Protein AF-A0A1B6NT61-F1 (afdb_monomer)

Mean predicted aligned error: 3.26 Å

Sequence (71 aa):
ASAMDIWVPEYEDNLWRLSTMQDGLCQFWQYQGQSYNFGLGLYATGAIHLDTDGYRKWGFNHASSSSSCRY

Structure (mmCIF, N/CA/C/O backbone):
data_AF-A0A1B6NT61-F1
#
_entry.id   AF-A0A1B6NT61-F1
#
loop_
_atom_site.group_PDB
_atom_site.id
_atom_site.type_symbol
_atom_site.label_atom_id
_atom_site.label_alt_id
_atom_site.label_comp_id
_atom_site.label_asym_id
_atom_site.label_entity_id
_atom_site.label_seq_id
_atom_site.pdbx_PDB_ins_code
_atom_site.Cartn_x
_atom_site.Cartn_y
_atom_site.Cartn_z
_atom_site.occupancy
_atom_site.B_iso_or_equiv
_atom_site.auth_seq_id
_atom_site.auth_comp_id
_atom_site.auth_asym_id
_atom_site.auth_atom_id
_atom_site.pdbx_PDB_model_num
ATOM 1 N N . ALA A 1 1 ? -11.916 -12.072 6.782 1.00 79.38 1 ALA A N 1
ATOM 2 C CA . ALA A 1 1 ? -11.588 -10.740 6.247 1.00 79.38 1 ALA A CA 1
ATOM 3 C C . ALA A 1 1 ? 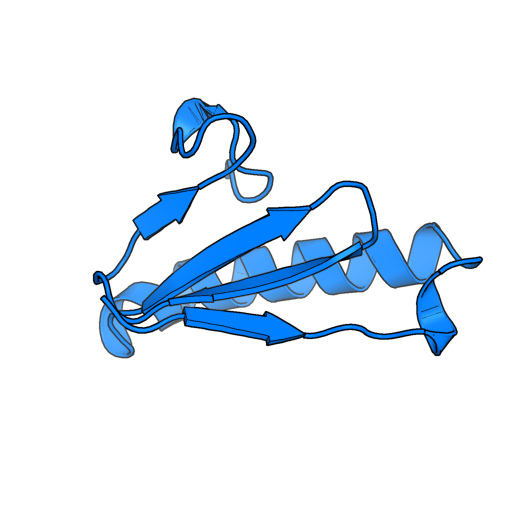-11.729 -10.762 4.735 1.00 79.38 1 ALA A C 1
ATOM 5 O O . ALA A 1 1 ? -11.451 -11.801 4.142 1.00 79.38 1 ALA A O 1
ATOM 6 N N . SER A 1 2 ? -12.192 -9.666 4.137 1.00 94.62 2 SER A N 1
ATOM 7 C CA . SER A 1 2 ? -12.212 -9.509 2.679 1.00 94.62 2 SER A CA 1
ATOM 8 C C . SER A 1 2 ? -10.879 -8.934 2.219 1.00 94.62 2 SER A C 1
ATOM 10 O O . SER A 1 2 ? -10.250 -8.183 2.965 1.00 94.62 2 SER A O 1
ATOM 12 N N . ALA A 1 3 ? -10.461 -9.293 1.012 1.00 94.88 3 ALA A N 1
ATOM 13 C CA . ALA A 1 3 ? -9.163 -8.926 0.471 1.00 94.88 3 ALA A CA 1
ATOM 14 C C . ALA A 1 3 ? -9.237 -8.693 -1.040 1.00 94.88 3 ALA A C 1
ATOM 16 O O . ALA A 1 3 ? -10.086 -9.279 -1.718 1.00 94.88 3 ALA A O 1
ATOM 17 N N . MET A 1 4 ? -8.342 -7.854 -1.553 1.00 95.44 4 MET A N 1
ATOM 18 C CA . MET A 1 4 ? -8.128 -7.651 -2.981 1.00 95.44 4 MET A CA 1
ATOM 19 C C . MET A 1 4 ? -6.646 -7.456 -3.280 1.00 95.44 4 MET A C 1
ATOM 21 O O . MET A 1 4 ? -5.917 -6.860 -2.486 1.00 95.44 4 MET A O 1
ATOM 25 N N . ASP A 1 5 ? -6.243 -7.900 -4.465 1.00 94.81 5 ASP A N 1
ATOM 26 C CA . ASP A 1 5 ? -4.929 -7.622 -5.025 1.00 94.81 5 ASP A CA 1
ATOM 27 C C . ASP A 1 5 ? -5.071 -6.630 -6.180 1.00 94.81 5 ASP A C 1
ATOM 29 O O . ASP A 1 5 ? -5.929 -6.782 -7.054 1.00 94.81 5 ASP A O 1
ATOM 33 N N . ILE A 1 6 ? -4.227 -5.603 -6.176 1.00 95.00 6 ILE A N 1
ATOM 34 C CA . ILE A 1 6 ? -4.153 -4.578 -7.213 1.00 95.00 6 ILE A CA 1
ATOM 35 C C . ILE A 1 6 ? -2.849 -4.770 -7.978 1.00 95.00 6 ILE A C 1
ATOM 37 O O . ILE A 1 6 ? -1.773 -4.911 -7.392 1.00 95.00 6 ILE A O 1
ATOM 41 N N . TRP A 1 7 ? -2.958 -4.746 -9.301 1.00 93.62 7 TRP A N 1
ATOM 42 C CA . TRP A 1 7 ? -1.839 -4.893 -10.216 1.00 93.62 7 TRP A CA 1
ATOM 43 C C . TRP A 1 7 ? -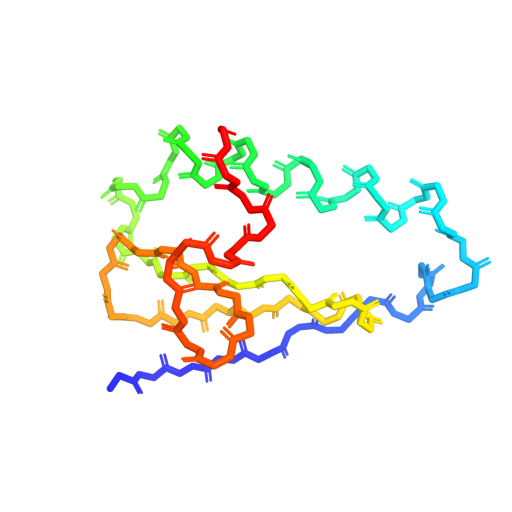1.637 -3.617 -11.033 1.00 93.62 7 TRP A C 1
ATOM 45 O O . TRP A 1 7 ? -2.607 -3.045 -11.533 1.00 93.62 7 TRP A O 1
ATOM 55 N N . VAL A 1 8 ? -0.384 -3.180 -11.174 1.00 93.25 8 VAL A N 1
ATOM 56 C CA . VAL A 1 8 ? -0.010 -1.987 -11.949 1.00 93.25 8 VAL A CA 1
ATOM 57 C C . VAL A 1 8 ? 0.966 -2.409 -13.054 1.00 93.25 8 VAL A C 1
ATOM 59 O O . VAL A 1 8 ? 2.180 -2.345 -12.855 1.00 93.25 8 VAL A O 1
ATOM 62 N N . PRO A 1 9 ? 0.457 -2.862 -14.215 1.00 91.62 9 PRO A N 1
ATOM 63 C CA . PRO A 1 9 ? 1.281 -3.507 -15.241 1.00 91.62 9 PRO A CA 1
ATOM 64 C C . PRO A 1 9 ? 2.318 -2.559 -15.855 1.00 91.62 9 PRO A C 1
ATOM 66 O O . PRO A 1 9 ? 3.402 -2.969 -16.252 1.00 91.62 9 PRO A O 1
ATOM 69 N N . GLU A 1 10 ? 2.031 -1.257 -15.859 1.00 92.12 10 GLU A N 1
ATOM 70 C CA . GLU A 1 10 ? 2.940 -0.218 -16.354 1.00 92.12 10 GLU A CA 1
ATOM 71 C C . GLU A 1 10 ? 4.275 -0.150 -15.589 1.00 92.12 10 GLU A C 1
ATOM 73 O O . GLU A 1 10 ? 5.230 0.460 -16.076 1.00 92.12 10 GLU A O 1
ATOM 78 N N . TYR A 1 11 ? 4.351 -0.725 -14.381 1.00 91.25 11 TYR A N 1
ATOM 79 C CA . TYR A 1 11 ? 5.544 -0.686 -13.529 1.00 91.25 11 TYR A CA 1
ATOM 80 C C . TYR A 1 11 ? 6.311 -2.013 -13.475 1.00 91.25 11 TYR A C 1
ATOM 82 O O . TYR A 1 11 ? 7.393 -2.028 -12.892 1.00 91.25 11 TYR A O 1
ATOM 90 N N . GLU A 1 12 ? 5.809 -3.091 -14.090 1.00 85.75 12 GLU A N 1
ATOM 91 C CA . GLU A 1 12 ? 6.427 -4.430 -14.038 1.00 85.75 12 GLU A CA 1
ATOM 92 C C . GLU A 1 12 ? 7.894 -4.423 -14.487 1.00 85.75 12 GLU A C 1
ATOM 94 O O . GLU A 1 12 ? 8.768 -4.925 -13.781 1.00 85.75 12 GLU A O 1
ATOM 99 N N . ASP A 1 13 ? 8.180 -3.766 -15.611 1.00 88.38 13 ASP A N 1
ATOM 100 C CA . ASP A 1 13 ? 9.526 -3.702 -16.193 1.00 88.38 13 ASP A CA 1
ATOM 101 C C . ASP A 1 13 ? 10.325 -2.466 -15.738 1.00 88.38 13 ASP A C 1
ATOM 103 O O . ASP A 1 13 ? 11.413 -2.181 -16.246 1.00 88.38 13 ASP A O 1
ATOM 107 N N . ASN A 1 14 ? 9.801 -1.693 -14.780 1.00 93.12 14 ASN A N 1
ATOM 108 C CA . ASN A 1 14 ? 10.445 -0.488 -14.267 1.00 93.12 14 ASN A CA 1
ATOM 109 C C . ASN A 1 14 ? 10.631 -0.562 -12.749 1.00 93.12 14 ASN A C 1
ATOM 111 O O . ASN A 1 14 ? 9.870 0.020 -11.973 1.00 93.12 14 ASN A O 1
ATOM 115 N N . LEU A 1 15 ? 11.714 -1.227 -12.336 1.00 90.81 15 LEU A N 1
ATOM 116 C CA . LEU A 1 15 ? 12.057 -1.452 -10.926 1.00 90.81 15 LEU A CA 1
ATOM 117 C C . LEU A 1 15 ? 12.104 -0.162 -10.093 1.00 90.81 15 LEU A C 1
ATOM 119 O O . LEU A 1 15 ? 11.701 -0.160 -8.932 1.00 90.81 15 LEU A O 1
ATOM 123 N N . TRP A 1 16 ? 12.560 0.947 -10.681 1.00 93.75 16 TRP A N 1
ATOM 124 C CA . TRP A 1 16 ? 12.596 2.251 -10.014 1.00 93.75 16 TRP A CA 1
ATOM 125 C C . TRP A 1 16 ? 11.185 2.763 -9.685 1.00 93.75 16 TRP A C 1
ATOM 127 O O . TRP A 1 16 ? 10.926 3.182 -8.553 1.00 93.75 16 TRP A O 1
ATOM 137 N N . ARG A 1 17 ? 10.262 2.719 -10.658 1.00 94.75 17 ARG A N 1
ATOM 138 C CA . ARG A 1 17 ? 8.866 3.131 -10.448 1.00 94.75 17 ARG A CA 1
ATOM 139 C C . ARG A 1 17 ? 8.170 2.208 -9.461 1.00 94.75 17 ARG A C 1
ATOM 141 O O . ARG A 1 17 ? 7.457 2.699 -8.589 1.00 94.75 17 ARG A O 1
ATOM 148 N N . LEU A 1 18 ? 8.421 0.904 -9.569 1.00 92.75 1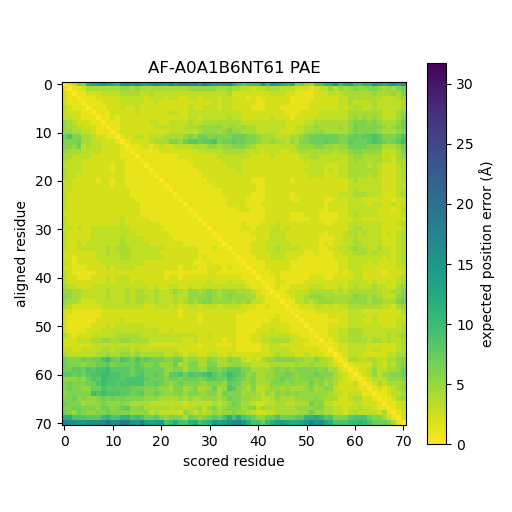8 LEU A N 1
ATOM 149 C CA . LEU A 1 18 ? 7.859 -0.082 -8.660 1.00 92.75 18 LEU A CA 1
ATOM 150 C C . LEU A 1 18 ? 8.299 0.171 -7.213 1.00 92.75 18 LEU A C 1
ATOM 152 O O . LEU A 1 18 ? 7.444 0.289 -6.338 1.00 92.75 18 LEU A O 1
ATOM 156 N N . SER A 1 19 ? 9.606 0.326 -6.971 1.00 92.12 19 SER A N 1
ATOM 157 C CA . SER A 1 19 ? 10.145 0.619 -5.635 1.00 92.12 19 SER A CA 1
ATOM 158 C C . SER A 1 19 ? 9.581 1.925 -5.082 1.00 92.12 19 SER A C 1
ATOM 160 O O . SER A 1 19 ? 9.094 1.956 -3.960 1.00 92.12 19 SER A O 1
ATOM 162 N N . THR A 1 20 ? 9.558 2.987 -5.894 1.00 94.44 20 THR A N 1
ATOM 163 C CA . THR A 1 20 ? 9.054 4.303 -5.469 1.00 94.44 20 THR A CA 1
ATOM 164 C C . THR A 1 20 ? 7.574 4.256 -5.089 1.00 94.44 20 THR A C 1
ATOM 166 O O . THR A 1 20 ? 7.163 4.858 -4.098 1.00 94.44 20 THR A O 1
ATOM 169 N N . MET A 1 21 ? 6.759 3.526 -5.857 1.00 94.44 21 MET A N 1
ATOM 170 C CA . MET A 1 21 ? 5.351 3.306 -5.531 1.00 94.44 21 MET A CA 1
ATOM 171 C C . MET A 1 21 ? 5.206 2.537 -4.213 1.00 94.44 21 MET A C 1
ATOM 173 O O . MET A 1 21 ? 4.420 2.940 -3.359 1.00 94.44 21 MET A O 1
ATOM 177 N N . GLN A 1 22 ? 5.956 1.446 -4.039 1.00 93.00 22 GLN A N 1
ATOM 178 C CA . GLN A 1 22 ? 5.909 0.627 -2.827 1.00 93.00 22 GLN A CA 1
ATOM 179 C C . GLN A 1 22 ? 6.316 1.423 -1.579 1.00 93.00 22 GLN A C 1
ATOM 181 O O . GLN A 1 22 ? 5.601 1.384 -0.577 1.00 93.00 22 GLN A O 1
ATOM 186 N N . ASP A 1 23 ? 7.385 2.215 -1.664 1.00 93.69 23 ASP A N 1
ATOM 187 C CA . ASP A 1 23 ? 7.840 3.083 -0.576 1.00 93.69 23 ASP A CA 1
ATOM 188 C C . ASP A 1 23 ? 6.777 4.133 -0.214 1.00 93.69 23 ASP A C 1
ATOM 190 O O . ASP A 1 23 ? 6.454 4.322 0.963 1.00 93.69 23 ASP A O 1
ATOM 194 N N . GLY A 1 24 ? 6.165 4.768 -1.220 1.00 95.38 24 GLY A N 1
ATOM 195 C CA . GLY A 1 24 ? 5.081 5.733 -1.019 1.00 95.38 24 GLY A CA 1
ATOM 196 C C . GLY A 1 24 ? 3.833 5.118 -0.376 1.00 95.38 24 GLY A C 1
ATOM 197 O O . GLY A 1 24 ? 3.237 5.720 0.520 1.00 95.38 24 GLY A O 1
ATOM 198 N N . LEU A 1 25 ? 3.456 3.898 -0.775 1.00 95.75 25 LEU A N 1
ATOM 199 C CA . LEU A 1 25 ? 2.346 3.158 -0.164 1.00 95.75 25 LEU A CA 1
ATOM 200 C C . LEU A 1 25 ? 2.643 2.788 1.292 1.00 95.75 25 LEU A C 1
ATOM 202 O O . LEU A 1 25 ? 1.763 2.923 2.143 1.00 95.75 25 LEU A O 1
ATOM 206 N N . CYS A 1 26 ? 3.875 2.374 1.598 1.00 94.50 26 CYS A N 1
ATOM 207 C CA . CYS A 1 26 ? 4.285 2.099 2.972 1.00 94.50 26 CYS A CA 1
ATOM 208 C C . CYS A 1 26 ? 4.218 3.349 3.851 1.00 94.50 26 CYS A C 1
ATOM 210 O O . CYS A 1 26 ? 3.666 3.275 4.950 1.00 94.50 26 CYS A O 1
ATOM 212 N N . GLN A 1 27 ? 4.722 4.488 3.367 1.00 95.81 27 GLN A N 1
ATOM 213 C CA . GLN A 1 27 ? 4.632 5.758 4.090 1.00 95.81 27 GLN A CA 1
ATOM 214 C C . GLN A 1 27 ? 3.174 6.155 4.327 1.00 95.81 27 GLN A C 1
ATOM 216 O O . GLN A 1 27 ? 2.787 6.447 5.457 1.00 95.81 27 GLN A O 1
ATOM 221 N N . PHE A 1 28 ? 2.335 6.110 3.287 1.00 96.44 28 PHE A N 1
ATOM 222 C CA . PHE A 1 28 ? 0.907 6.387 3.429 1.00 96.44 28 PHE A CA 1
ATOM 223 C C . PHE A 1 28 ? 0.267 5.501 4.501 1.00 96.44 28 PHE A C 1
ATOM 225 O O . PHE A 1 28 ? -0.406 6.008 5.399 1.00 96.44 28 PHE A O 1
ATOM 232 N N . TRP A 1 29 ? 0.498 4.189 4.440 1.00 96.06 29 TRP A N 1
ATOM 233 C CA . TRP A 1 29 ? -0.085 3.246 5.388 1.00 96.06 29 TRP A CA 1
ATOM 234 C C . TRP A 1 29 ? 0.392 3.487 6.823 1.00 96.06 29 TRP A C 1
ATOM 236 O O . TRP A 1 29 ? -0.429 3.435 7.731 1.00 96.06 29 TRP A O 1
ATOM 246 N N . GLN A 1 30 ? 1.659 3.834 7.056 1.00 94.31 30 GLN A N 1
ATOM 247 C CA . GLN A 1 30 ? 2.134 4.165 8.407 1.00 94.31 30 GLN A CA 1
ATOM 248 C C . GLN A 1 30 ? 1.399 5.356 9.020 1.00 94.31 30 GLN A C 1
ATOM 250 O O . GLN A 1 30 ? 1.057 5.336 10.202 1.00 94.31 30 GLN A O 1
ATOM 255 N N . TYR A 1 31 ? 1.159 6.401 8.224 1.00 95.69 31 TYR A N 1
ATOM 256 C CA . TYR A 1 31 ? 0.528 7.622 8.721 1.00 95.69 31 TYR A CA 1
ATOM 257 C C . TYR A 1 31 ? -1.000 7.533 8.765 1.00 95.69 31 TYR A C 1
ATOM 259 O O . TYR A 1 31 ? -1.622 8.159 9.619 1.00 95.69 31 TYR A O 1
ATOM 267 N N . GLN A 1 32 ? -1.615 6.791 7.843 1.00 96.56 32 GLN A N 1
ATOM 268 C CA . GLN A 1 32 ? -3.065 6.813 7.622 1.00 96.56 32 GLN A CA 1
ATOM 269 C C . GLN A 1 32 ? -3.746 5.465 7.881 1.00 96.56 32 GLN A C 1
ATOM 271 O O . GLN A 1 32 ? -4.950 5.418 8.137 1.00 96.56 32 GLN A O 1
ATOM 276 N N . GLY A 1 33 ? -3.001 4.362 7.843 1.00 94.62 33 GLY A N 1
ATOM 277 C CA . GLY A 1 33 ? -3.536 3.003 7.908 1.00 94.62 33 GLY A CA 1
ATOM 278 C C . GLY A 1 33 ? -4.300 2.714 9.193 1.00 94.62 33 GLY A C 1
ATOM 279 O O . GLY A 1 33 ? -5.313 2.021 9.145 1.00 94.62 33 GLY A O 1
ATOM 280 N N . GLN A 1 34 ? -3.883 3.292 10.324 1.00 95.94 34 GLN A N 1
ATOM 281 C CA . GLN A 1 34 ? -4.600 3.122 11.589 1.00 95.94 34 GLN A CA 1
ATOM 282 C C . GLN A 1 34 ? -5.982 3.782 11.560 1.00 95.94 34 GLN A C 1
ATOM 284 O O . GLN A 1 34 ? -6.946 3.197 12.045 1.00 95.94 34 GLN A O 1
ATOM 289 N N . SER A 1 35 ? -6.083 4.972 10.963 1.00 97.69 35 SER A N 1
ATOM 290 C CA . SER A 1 35 ? -7.346 5.710 10.831 1.00 97.69 35 SER A CA 1
ATOM 291 C C . SER A 1 35 ? -8.331 4.981 9.911 1.00 97.69 35 SER A C 1
ATOM 293 O O . SER A 1 35 ? -9.513 4.864 10.221 1.00 97.69 35 SER A O 1
ATOM 295 N N . TYR A 1 36 ? -7.827 4.429 8.804 1.00 96.75 36 TYR A N 1
ATOM 296 C CA . TYR A 1 36 ? -8.632 3.672 7.840 1.00 96.75 36 TYR A CA 1
ATOM 297 C C . TYR A 1 36 ? -8.840 2.194 8.216 1.00 96.75 36 TYR A C 1
ATOM 299 O O . TYR A 1 36 ? -9.661 1.522 7.598 1.00 96.75 36 TYR A O 1
ATOM 307 N N . ASN A 1 37 ? -8.124 1.691 9.227 1.00 96.62 37 ASN A N 1
ATOM 308 C CA . ASN A 1 37 ? -8.224 0.340 9.778 1.00 96.62 37 ASN A CA 1
ATOM 309 C C . ASN A 1 37 ? -8.155 -0.787 8.725 1.00 96.62 37 ASN A C 1
ATOM 311 O O . ASN A 1 37 ? -9.001 -1.684 8.703 1.00 96.62 37 ASN A O 1
ATOM 315 N N . PHE A 1 38 ? -7.141 -0.743 7.858 1.00 95.88 38 PHE A N 1
ATOM 316 C CA . PHE A 1 38 ? -6.937 -1.737 6.800 1.00 95.88 38 PHE A CA 1
ATOM 317 C C . PHE A 1 38 ? -5.526 -2.331 6.807 1.00 95.88 38 PHE A C 1
ATOM 319 O O . PHE A 1 38 ? -4.561 -1.720 7.293 1.00 95.88 38 PHE A O 1
ATOM 326 N N . GLY A 1 39 ? -5.429 -3.532 6.241 1.00 95.38 39 GLY A N 1
ATOM 327 C CA . GLY A 1 39 ? -4.189 -4.271 6.119 1.00 95.38 39 GLY A CA 1
ATOM 328 C C . GLY A 1 39 ? -3.494 -4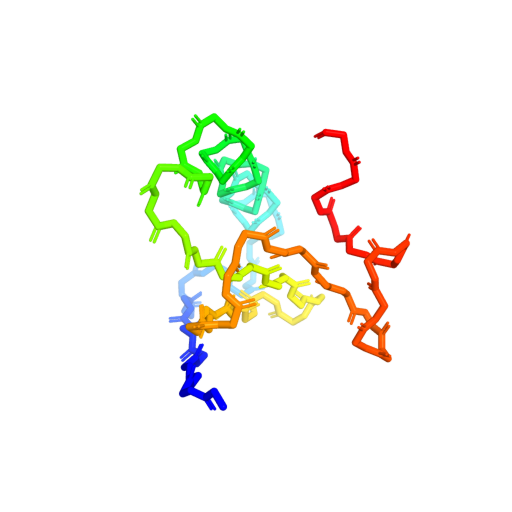.033 4.781 1.00 95.38 39 GLY A C 1
ATOM 329 O O . GLY A 1 39 ? -4.155 -3.918 3.750 1.00 95.38 39 GLY A O 1
ATOM 330 N N . LEU A 1 40 ? -2.159 -3.956 4.801 1.00 96.38 40 LEU A N 1
ATOM 331 C CA . LEU A 1 40 ? -1.324 -3.761 3.610 1.00 96.38 40 LEU A CA 1
ATOM 332 C C . LEU A 1 40 ? -0.259 -4.860 3.484 1.00 96.38 40 LEU A C 1
ATOM 334 O O . LEU A 1 40 ? 0.510 -5.118 4.418 1.00 96.38 40 LEU A O 1
ATOM 338 N N . GLY A 1 41 ? -0.167 -5.444 2.291 1.00 95.06 41 GLY A N 1
ATOM 339 C CA . GLY A 1 41 ? 0.934 -6.305 1.868 1.00 95.06 41 GLY A CA 1
ATOM 340 C C . GLY A 1 41 ? 1.494 -5.854 0.522 1.00 95.06 41 GLY A C 1
ATOM 341 O O . GLY A 1 41 ? 0.751 -5.421 -0.351 1.00 95.06 41 GLY A O 1
ATOM 342 N N . LEU A 1 42 ? 2.811 -5.939 0.346 1.00 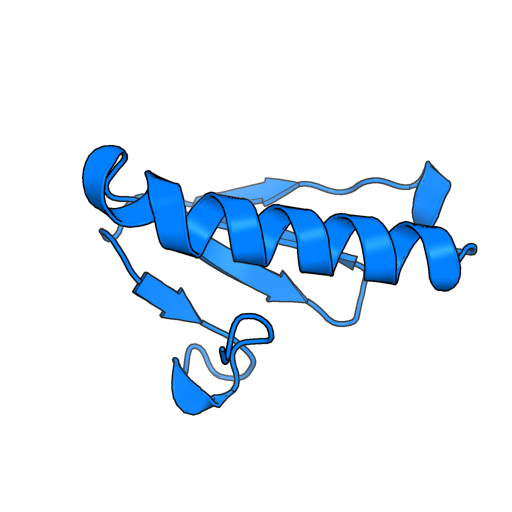93.50 42 LEU A N 1
ATOM 343 C CA . LEU A 1 42 ? 3.476 -5.618 -0.919 1.00 93.50 42 LEU A CA 1
ATOM 344 C C . LEU A 1 42 ? 4.303 -6.822 -1.351 1.00 93.50 42 LEU A C 1
ATOM 346 O O . LEU A 1 42 ? 5.192 -7.265 -0.618 1.00 93.50 42 LEU A O 1
ATOM 350 N N . TYR A 1 43 ? 3.997 -7.364 -2.524 1.00 88.50 43 TYR A N 1
ATOM 351 C CA . TYR A 1 43 ? 4.670 -8.543 -3.051 1.00 88.50 43 TYR A CA 1
ATOM 352 C C . TYR A 1 43 ? 5.870 -8.162 -3.920 1.00 88.50 43 TYR A C 1
ATOM 354 O O . TYR A 1 43 ? 5.874 -7.135 -4.596 1.00 88.50 43 TYR A O 1
ATOM 362 N N . ALA A 1 44 ? 6.878 -9.039 -3.962 1.00 82.81 44 ALA A N 1
ATOM 363 C CA . ALA A 1 44 ? 8.054 -8.864 -4.822 1.00 82.81 44 ALA A CA 1
ATOM 364 C C . ALA A 1 44 ? 7.701 -8.825 -6.321 1.00 82.81 44 ALA A C 1
ATOM 366 O O . ALA A 1 44 ? 8.442 -8.255 -7.110 1.00 82.81 44 ALA A O 1
ATOM 367 N N . THR A 1 45 ? 6.558 -9.401 -6.703 1.00 84.00 45 THR A N 1
ATOM 368 C CA . THR A 1 45 ? 5.999 -9.320 -8.059 1.00 84.00 45 THR A CA 1
ATOM 369 C C . THR A 1 45 ? 5.497 -7.923 -8.422 1.00 84.00 45 THR A C 1
ATOM 371 O O . THR A 1 45 ? 5.274 -7.650 -9.590 1.00 84.00 45 THR A O 1
ATOM 374 N N . GLY A 1 46 ? 5.292 -7.051 -7.434 1.00 86.75 46 GLY A N 1
ATOM 375 C CA . GLY A 1 46 ? 4.698 -5.730 -7.602 1.00 86.75 46 GLY A CA 1
ATOM 376 C C . GLY A 1 46 ? 3.203 -5.655 -7.301 1.00 86.75 46 GLY A C 1
ATOM 377 O O . GLY A 1 46 ? 2.668 -4.552 -7.210 1.00 86.75 46 GLY A O 1
ATOM 378 N N . ALA A 1 47 ? 2.548 -6.796 -7.067 1.00 91.31 47 ALA A N 1
ATOM 379 C CA . ALA A 1 47 ? 1.167 -6.834 -6.596 1.00 91.31 47 ALA A CA 1
ATOM 380 C C . ALA A 1 47 ? 1.027 -6.142 -5.228 1.00 91.31 47 ALA A C 1
ATOM 382 O O . ALA A 1 47 ? 1.851 -6.329 -4.325 1.00 91.31 47 ALA A O 1
ATOM 383 N N . ILE A 1 48 ? -0.047 -5.368 -5.085 1.00 94.94 48 ILE A N 1
ATOM 384 C CA . ILE A 1 48 ? -0.412 -4.654 -3.863 1.00 94.94 48 ILE A CA 1
ATOM 385 C C . ILE A 1 48 ? -1.602 -5.370 -3.243 1.00 94.94 48 ILE A C 1
ATOM 387 O O . ILE A 1 48 ? -2.657 -5.461 -3.863 1.00 94.94 48 ILE A O 1
ATOM 391 N N . HIS A 1 49 ? -1.448 -5.821 -2.010 1.00 95.19 49 HIS A N 1
ATOM 392 C CA . HIS A 1 49 ? -2.505 -6.466 -1.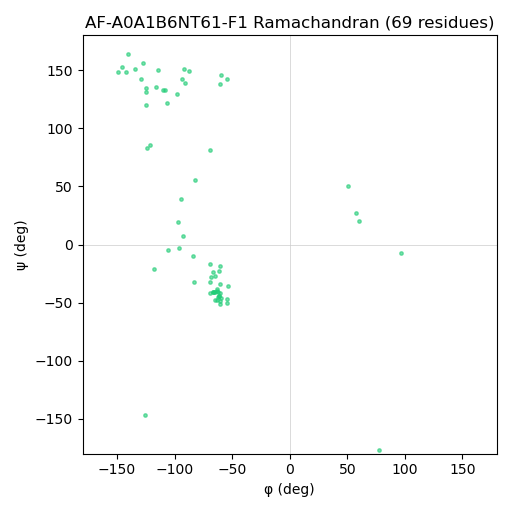259 1.00 95.19 49 HIS A CA 1
ATOM 393 C C . HIS A 1 49 ? -3.184 -5.486 -0.307 1.00 95.19 49 HIS A C 1
ATOM 395 O O . HIS A 1 49 ? -2.508 -4.862 0.516 1.00 95.19 49 HIS A O 1
ATOM 401 N N . LEU A 1 50 ? -4.515 -5.429 -0.346 1.00 95.69 50 LEU A N 1
ATOM 402 C CA . LEU A 1 50 ? -5.336 -4.708 0.624 1.00 95.69 50 LEU A CA 1
ATOM 403 C C . LEU A 1 50 ? -6.372 -5.635 1.256 1.00 95.69 50 LEU A C 1
ATOM 405 O O . LEU A 1 50 ? -7.085 -6.348 0.550 1.00 95.69 50 LEU A O 1
ATOM 409 N N . ASP A 1 51 ? -6.518 -5.564 2.577 1.00 95.19 51 ASP A N 1
ATOM 410 C CA . ASP A 1 51 ? -7.515 -6.351 3.303 1.00 95.19 51 ASP A CA 1
ATOM 411 C C . ASP A 1 51 ? -8.202 -5.584 4.438 1.00 95.19 51 ASP A C 1
ATOM 413 O O . ASP A 1 51 ? -7.746 -4.535 4.890 1.00 95.19 51 ASP A O 1
ATOM 417 N N . THR A 1 52 ? -9.326 -6.125 4.906 1.00 96.12 52 THR A N 1
ATOM 418 C CA . THR A 1 52 ? -10.178 -5.499 5.928 1.00 96.12 52 THR A CA 1
ATOM 419 C C . THR A 1 52 ? -9.929 -6.017 7.348 1.00 96.12 52 THR A C 1
ATOM 421 O O . THR A 1 52 ? -10.814 -5.910 8.196 1.00 96.12 52 THR A O 1
ATOM 424 N N . ASP A 1 53 ? -8.788 -6.645 7.623 1.00 93.94 53 ASP A N 1
ATOM 425 C CA . ASP A 1 53 ? -8.473 -7.280 8.910 1.00 93.94 53 ASP A CA 1
ATOM 426 C C . ASP A 1 53 ? -7.687 -6.346 9.849 1.00 93.94 53 ASP A C 1
ATOM 428 O O . ASP A 1 53 ? -6.754 -6.743 10.550 1.00 93.94 53 ASP A O 1
ATOM 432 N N . GLY A 1 54 ? -8.075 -5.071 9.842 1.00 94.50 54 GLY A N 1
ATOM 433 C CA . GLY A 1 54 ? -7.546 -4.029 10.712 1.00 94.50 54 GLY A CA 1
ATOM 434 C C . GLY A 1 54 ? -6.174 -3.484 10.316 1.00 94.50 54 GLY A C 1
ATOM 435 O O . GLY A 1 54 ? -5.600 -3.854 9.296 1.00 94.50 54 GLY A O 1
ATOM 436 N N . TYR A 1 55 ? -5.642 -2.575 11.139 1.00 94.69 55 TYR A N 1
ATOM 437 C CA . TYR A 1 55 ? -4.334 -1.946 10.924 1.00 94.69 55 TYR A CA 1
ATOM 438 C C . TYR A 1 55 ? -3.174 -2.935 11.110 1.00 94.69 55 TYR A C 1
ATOM 440 O O . TYR A 1 55 ? -2.536 -2.996 12.165 1.00 94.69 55 TYR A O 1
ATOM 448 N N . ARG A 1 56 ? -2.897 -3.731 10.073 1.00 93.00 56 ARG A N 1
ATOM 449 C CA . ARG A 1 56 ? -1.800 -4.703 10.059 1.00 93.00 56 ARG A CA 1
ATOM 450 C C . ARG A 1 56 ? -1.002 -4.661 8.766 1.00 93.00 56 ARG A C 1
ATOM 452 O O . ARG A 1 56 ? -1.506 -4.363 7.694 1.00 93.00 56 ARG A O 1
ATOM 459 N N . LYS A 1 57 ? 0.270 -5.016 8.868 1.00 92.19 57 LYS A N 1
ATOM 460 C CA . LYS A 1 57 ? 1.142 -5.219 7.714 1.00 92.19 57 LYS A CA 1
ATOM 461 C C . LYS A 1 57 ? 1.549 -6.670 7.625 1.00 92.19 57 LYS A C 1
ATOM 463 O O . LYS A 1 57 ? 1.670 -7.344 8.650 1.00 92.19 57 LYS A O 1
ATOM 468 N N . TRP A 1 58 ? 1.784 -7.139 6.414 1.00 87.50 58 TRP A N 1
ATOM 469 C CA . TRP A 1 58 ? 2.167 -8.519 6.181 1.00 87.50 58 TRP A CA 1
ATOM 470 C C . TRP A 1 58 ? 3.072 -8.636 4.965 1.00 87.50 58 TRP A C 1
ATOM 472 O O . TRP A 1 58 ? 3.034 -7.824 4.044 1.00 87.50 58 TRP A O 1
ATOM 482 N N . GLY A 1 59 ? 3.969 -9.608 5.024 1.00 84.56 59 GLY A N 1
ATOM 483 C CA . GLY A 1 59 ? 4.834 -9.992 3.922 1.00 84.56 59 GLY A CA 1
ATOM 484 C C . GLY A 1 59 ? 4.698 -11.478 3.642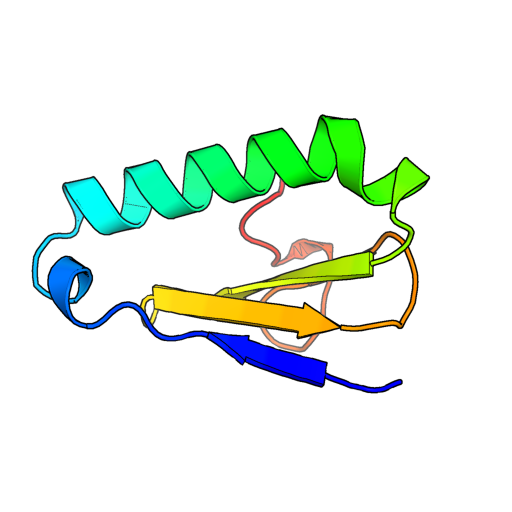 1.00 84.56 59 GLY A C 1
ATOM 485 O O . GLY A 1 59 ? 3.635 -12.078 3.824 1.00 84.56 59 GLY A O 1
ATOM 486 N N . PHE A 1 60 ? 5.799 -12.091 3.219 1.00 77.12 60 PHE A N 1
ATOM 487 C CA . PHE A 1 60 ? 5.851 -13.527 2.966 1.00 77.12 60 PHE A CA 1
ATOM 488 C C . PHE A 1 60 ? 5.391 -14.346 4.187 1.00 77.12 60 PHE A C 1
ATOM 490 O O . PHE A 1 60 ? 5.694 -13.986 5.329 1.00 77.12 60 PHE A O 1
ATOM 497 N N . ASN A 1 61 ? 4.669 -15.447 3.946 1.00 80.00 61 ASN A N 1
ATOM 498 C CA . ASN A 1 61 ? 4.045 -16.296 4.974 1.00 80.00 61 ASN A CA 1
ATOM 499 C C . ASN A 1 61 ? 3.069 -15.565 5.915 1.00 80.00 61 ASN A C 1
ATOM 501 O 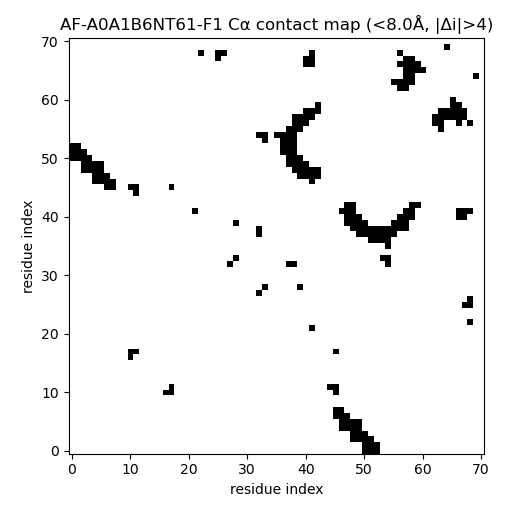O . ASN A 1 61 ? 2.897 -15.975 7.060 1.00 80.00 61 ASN A O 1
ATOM 505 N N . HIS A 1 62 ? 2.452 -14.472 5.457 1.00 77.06 62 HIS A N 1
ATOM 506 C CA . HIS A 1 62 ? 1.488 -13.676 6.232 1.00 77.06 62 HIS A CA 1
ATOM 507 C C . HIS A 1 62 ? 2.075 -13.092 7.532 1.00 77.06 62 HIS A C 1
ATOM 509 O O . HIS A 1 62 ? 1.340 -12.730 8.450 1.00 77.06 62 HIS A O 1
ATOM 515 N N . ALA A 1 63 ? 3.403 -12.988 7.624 1.00 82.44 63 ALA A N 1
ATOM 516 C CA . ALA A 1 63 ? 4.078 -12.475 8.807 1.00 82.44 63 ALA A CA 1
ATOM 517 C C . ALA A 1 63 ? 4.295 -10.960 8.705 1.00 82.44 63 ALA A C 1
ATOM 519 O O . ALA A 1 63 ? 4.688 -10.436 7.663 1.00 82.44 63 ALA A O 1
ATOM 520 N N . SER A 1 64 ? 4.093 -10.235 9.805 1.00 82.62 64 SER A N 1
ATOM 521 C CA . SER A 1 64 ? 4.362 -8.791 9.854 1.00 82.62 64 SER A CA 1
ATOM 522 C C . SER A 1 64 ? 5.857 -8.472 9.790 1.00 82.62 64 SER A C 1
ATOM 524 O O . SER A 1 64 ? 6.253 -7.465 9.203 1.00 82.62 64 SER A O 1
ATOM 526 N N . SER A 1 65 ? 6.697 -9.354 10.339 1.00 83.94 65 SER A N 1
ATOM 527 C CA . SER A 1 65 ? 8.160 -9.227 10.367 1.00 83.94 65 SER A CA 1
ATOM 528 C C . SER A 1 65 ? 8.806 -9.318 8.984 1.00 83.94 65 SER A C 1
ATOM 530 O O . SER A 1 65 ? 9.905 -8.801 8.780 1.00 83.94 65 SER A O 1
ATOM 532 N N . SER A 1 66 ? 8.129 -9.958 8.030 1.00 84.25 66 SER A N 1
ATOM 533 C CA . SER A 1 66 ? 8.573 -10.084 6.643 1.00 84.25 66 SER A CA 1
ATOM 53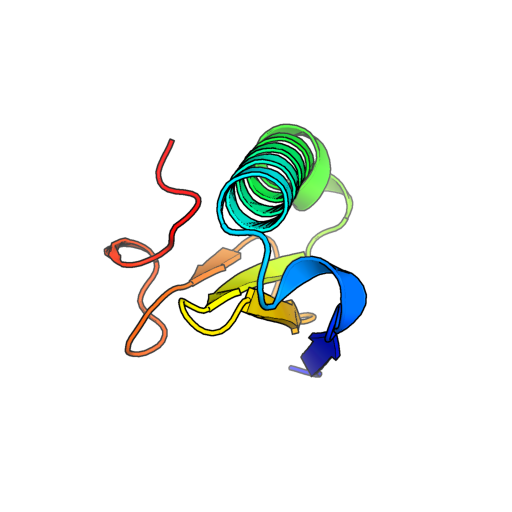4 C C . SER A 1 66 ? 7.963 -9.028 5.721 1.00 84.25 66 SER A C 1
ATOM 536 O O . SER A 1 66 ? 8.318 -9.008 4.545 1.00 84.25 66 SER A O 1
ATOM 538 N N . SER A 1 67 ? 7.077 -8.157 6.222 1.00 87.75 67 SER A N 1
ATOM 539 C CA . SER A 1 67 ? 6.464 -7.092 5.422 1.00 87.75 67 SER A CA 1
ATOM 540 C C . SER A 1 67 ? 7.523 -6.153 4.848 1.00 87.75 67 SER A C 1
ATOM 542 O O . SER A 1 67 ? 8.530 -5.886 5.503 1.00 87.75 67 SER A O 1
ATOM 544 N N . SER A 1 68 ? 7.286 -5.632 3.645 1.00 85.50 68 SER A N 1
ATOM 545 C CA . SER A 1 68 ? 8.134 -4.603 3.032 1.00 85.50 68 SER A CA 1
ATOM 546 C C . SER A 1 68 ? 8.026 -3.264 3.768 1.00 85.50 68 SER A C 1
ATOM 548 O O . SER A 1 68 ? 9.005 -2.531 3.860 1.00 85.50 68 SER A O 1
ATOM 550 N N . CYS A 1 69 ? 6.885 -2.981 4.406 1.00 87.31 69 CYS A N 1
ATOM 551 C CA . CYS A 1 69 ? 6.664 -1.754 5.173 1.00 87.31 69 CYS A CA 1
ATOM 552 C C . CYS A 1 69 ? 7.243 -1.854 6.593 1.00 87.31 69 CYS A C 1
ATOM 554 O O . CYS A 1 69 ? 6.515 -1.740 7.579 1.00 87.31 69 CYS A O 1
ATOM 556 N N . ARG A 1 70 ? 8.537 -2.170 6.734 1.00 71.25 70 ARG A N 1
ATOM 557 C CA . ARG A 1 70 ? 9.153 -2.461 8.047 1.00 71.25 70 ARG A CA 1
ATOM 558 C C . ARG A 1 70 ? 9.271 -1.244 8.953 1.00 71.25 70 ARG A C 1
ATOM 560 O O . ARG A 1 70 ? 8.986 -1.398 10.143 1.00 71.25 70 ARG A O 1
ATOM 567 N N . TYR A 1 71 ? 9.656 -0.109 8.384 1.00 60.41 71 TYR A N 1
ATOM 568 C CA . TYR A 1 71 ? 9.904 1.160 9.064 1.00 60.41 71 TYR A CA 1
ATOM 569 C C . TYR A 1 71 ? 8.803 2.115 8.700 1.00 60.41 71 TYR A C 1
ATOM 571 O O . TYR A 1 71 ? 8.675 2.313 7.473 1.00 60.41 71 TYR A O 1
#

Secondary structure (DSSP, 8-state):
--EEEE--GGGTT-HHHHHHHHHHHHHHHHHHHHHHT-EEEE-TTS-EEEESSSS-EE-GGG-STT-S---

Foldseek 3Di:
DDKDKDDDPVCQPPPPVLVVVLQVVLVCLVVCVQVVFWEWAAAPSSIIMIGNNGSAYAYPPRDRCRGPSVD

Organism: NCBI:txid412755

Radius of gyration: 11.56 Å; Cα contacts (8 Å, |Δi|>4): 115; chains: 1; bounding box: 25×24×28 Å

pLDDT: mean 90.87, std 6.74, range [60.41, 97.69]

Solvent-accessible surface area (backbone atoms only — not comparable to full-atom values): 4030 Å² total; per-residue (Å²): 119,60,72,51,76,47,77,60,75,92,30,66,91,32,66,68,58,40,50,53,51,52,52,51,51,36,55,48,40,72,76,43,21,67,82,70,35,33,22,45,32,56,46,97,84,62,40,36,36,43,31,60,73,29,65,42,56,21,22,69,92,72,30,53,90,53,17,74,64,72,124